Protein AF-A0A7S0YYY5-F1 (afdb_monomer)

Foldseek 3Di:
DDDQFDQPDWAQDFDQLADKDKDKDAQADDPFWKKKWKFFPVCVPRHDQQAPVQALGIWIATLQGFIDRRNHGPDDGDPQRHDDHGKMWMWIHHNQWIWIGIPPGDIDDTDHSPPCNVTGMIITMTGD

Radius of gyration: 13.26 Å; Cα contacts (8 Å, |Δi|>4): 317; chains: 1; bounding box: 29×36×31 Å

Structure (mmCIF, N/CA/C/O backbone):
data_AF-A0A7S0YYY5-F1
#
_entry.id   AF-A0A7S0YYY5-F1
#
loop_
_atom_site.group_PDB
_atom_site.id
_atom_site.type_symbol
_atom_site.label_atom_id
_atom_site.label_alt_id
_atom_site.label_comp_id
_atom_site.label_asym_id
_atom_site.label_entity_id
_atom_site.label_seq_id
_atom_site.pdbx_PDB_ins_code
_atom_site.Cartn_x
_atom_site.Cartn_y
_atom_site.Cartn_z
_atom_site.occupancy
_atom_site.B_iso_or_equiv
_atom_site.auth_seq_id
_atom_site.auth_comp_id
_atom_site.auth_asym_id
_atom_site.auth_atom_id
_atom_site.pdbx_PDB_model_num
ATOM 1 N N . ASP A 1 1 ? 13.782 -21.907 6.924 1.00 41.94 1 ASP A N 1
ATOM 2 C CA . ASP A 1 1 ? 12.779 -21.917 8.007 1.00 41.94 1 ASP A CA 1
ATOM 3 C C . ASP A 1 1 ? 12.020 -20.608 8.054 1.00 41.94 1 ASP A C 1
ATOM 5 O O . ASP A 1 1 ? 12.591 -19.577 8.388 1.00 41.94 1 ASP A O 1
ATOM 9 N N . GLY A 1 2 ? 10.755 -20.595 7.648 1.00 46.50 2 GLY A N 1
ATOM 10 C CA . GLY A 1 2 ? 9.966 -19.371 7.737 1.00 46.50 2 GLY A CA 1
ATOM 11 C C . GLY A 1 2 ? 8.558 -19.559 7.211 1.00 46.50 2 GLY A C 1
ATOM 12 O O . GLY A 1 2 ? 8.376 -19.960 6.069 1.00 46.50 2 GLY A O 1
ATOM 13 N N . VAL A 1 3 ? 7.573 -19.266 8.057 1.00 43.31 3 VAL A N 1
ATOM 14 C CA . VAL A 1 3 ? 6.149 -19.277 7.714 1.00 43.31 3 VAL A CA 1
ATOM 15 C C . VAL A 1 3 ? 5.922 -18.434 6.454 1.00 43.31 3 VAL A C 1
ATOM 17 O O . VAL A 1 3 ? 6.237 -17.242 6.417 1.00 43.31 3 VAL A O 1
ATOM 20 N N . HIS A 1 4 ? 5.407 -19.077 5.406 1.00 51.72 4 HIS A N 1
ATOM 21 C CA . HIS A 1 4 ? 5.059 -18.448 4.137 1.00 51.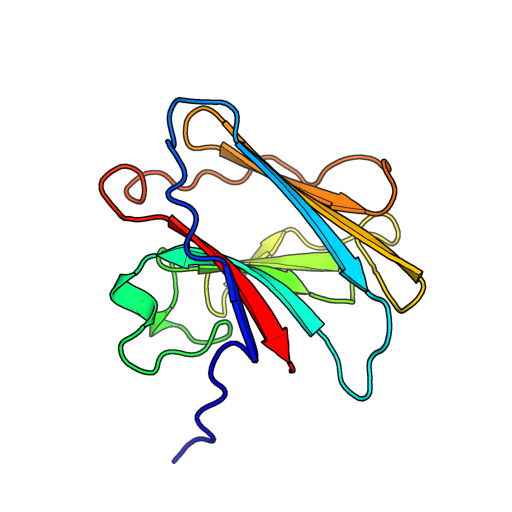72 4 HIS A CA 1
ATOM 22 C C . HIS A 1 4 ? 3.694 -17.772 4.281 1.00 51.72 4 HIS A C 1
ATOM 24 O O . HIS A 1 4 ? 2.658 -18.410 4.101 1.00 51.72 4 HIS A O 1
ATOM 30 N N . ILE A 1 5 ? 3.679 -16.489 4.640 1.00 53.69 5 ILE A N 1
ATOM 31 C CA . ILE A 1 5 ? 2.439 -15.711 4.663 1.00 53.69 5 ILE A CA 1
ATOM 32 C C . ILE A 1 5 ? 2.243 -15.104 3.278 1.00 53.69 5 ILE A C 1
ATOM 34 O O . ILE A 1 5 ? 2.868 -14.108 2.917 1.00 53.69 5 ILE A O 1
ATOM 38 N N . TYR A 1 6 ? 1.391 -15.746 2.487 1.00 57.59 6 TYR A N 1
ATOM 39 C CA . TYR A 1 6 ? 0.906 -15.177 1.238 1.00 57.59 6 TYR A CA 1
ATOM 40 C C . TYR A 1 6 ? -0.042 -14.008 1.548 1.00 57.59 6 TYR A C 1
ATOM 42 O O . TYR A 1 6 ? -0.766 -14.066 2.547 1.00 57.59 6 TYR A O 1
ATOM 50 N N . PRO A 1 7 ? -0.086 -12.956 0.710 1.00 61.75 7 PRO A N 1
ATOM 51 C CA . PRO A 1 7 ? -1.135 -11.950 0.808 1.00 61.75 7 PRO A CA 1
ATOM 52 C C . PRO A 1 7 ? -2.501 -12.639 0.805 1.00 61.75 7 PRO A C 1
ATOM 54 O O . PRO A 1 7 ? -2.822 -13.424 -0.086 1.00 61.75 7 PRO A O 1
ATOM 57 N N . THR A 1 8 ? -3.287 -12.369 1.843 1.00 67.38 8 THR A N 1
ATOM 58 C CA . THR A 1 8 ? -4.570 -13.030 2.105 1.00 67.38 8 THR A CA 1
ATOM 59 C C . THR A 1 8 ? -5.632 -12.609 1.091 1.00 67.38 8 THR A C 1
ATOM 61 O O . THR A 1 8 ? -6.561 -13.366 0.824 1.00 67.38 8 THR A O 1
ATOM 64 N N . ALA A 1 9 ? -5.464 -11.439 0.467 1.00 70.00 9 ALA A N 1
ATOM 65 C CA . ALA A 1 9 ? -6.229 -11.029 -0.701 1.00 70.00 9 ALA A CA 1
ATOM 66 C C . ALA A 1 9 ? -5.347 -10.237 -1.677 1.00 70.00 9 ALA A C 1
ATOM 68 O O . ALA A 1 9 ? -4.609 -9.331 -1.286 1.00 70.00 9 ALA A O 1
ATOM 69 N N . VAL A 1 10 ? -5.442 -10.561 -2.967 1.00 68.00 10 VAL A N 1
ATOM 70 C CA . VAL A 1 10 ? -4.765 -9.829 -4.046 1.00 68.00 10 VAL A CA 1
ATOM 71 C C . VAL A 1 10 ? -5.798 -9.450 -5.087 1.00 68.00 10 VAL A C 1
ATOM 73 O O . VAL A 1 10 ? -6.447 -10.317 -5.672 1.00 68.00 10 VAL A O 1
ATOM 76 N N . LEU A 1 11 ? -5.905 -8.156 -5.361 1.00 67.88 11 LEU A N 1
ATOM 77 C CA . LEU A 1 11 ? -6.708 -7.654 -6.459 1.00 67.88 11 LEU A CA 1
ATOM 78 C C . LEU A 1 11 ? -5.800 -7.469 -7.675 1.00 67.88 11 LEU A C 1
ATOM 80 O O . LEU A 1 11 ? -4.936 -6.594 -7.715 1.00 67.88 11 LEU A O 1
ATOM 84 N N . ARG A 1 12 ? -5.994 -8.317 -8.689 1.00 67.12 12 ARG A N 1
ATOM 85 C CA . ARG A 1 12 ? -5.178 -8.341 -9.914 1.00 67.12 12 ARG A CA 1
ATOM 86 C C . ARG A 1 12 ? -5.640 -7.314 -10.952 1.00 67.12 12 ARG A C 1
ATOM 88 O O . ARG A 1 12 ? -5.740 -7.641 -12.136 1.00 67.12 12 ARG A O 1
ATOM 95 N N . LEU A 1 13 ? -5.923 -6.089 -10.520 1.00 63.09 13 LEU A N 1
ATOM 96 C CA . LEU A 1 13 ? -6.175 -4.995 -11.452 1.00 63.09 13 LEU A CA 1
ATOM 97 C C . LEU A 1 13 ? -4.828 -4.457 -11.943 1.00 63.09 13 LEU A C 1
ATOM 99 O O . LEU A 1 13 ? -3.993 -4.118 -11.104 1.00 63.09 13 LEU A O 1
ATOM 103 N N . PRO A 1 14 ? -4.575 -4.436 -13.263 1.00 66.56 14 PRO A N 1
ATOM 104 C CA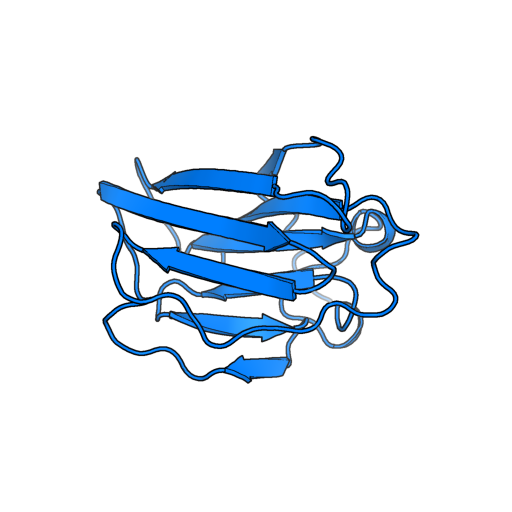 . PRO A 1 14 ? -3.382 -3.797 -13.789 1.00 66.56 14 PRO A CA 1
ATOM 105 C C . PRO A 1 14 ? -3.440 -2.307 -13.453 1.00 66.56 14 PRO A C 1
ATOM 107 O O . PRO A 1 14 ? -4.416 -1.639 -13.786 1.00 66.56 14 PRO A O 1
ATOM 110 N N . ALA A 1 15 ? -2.411 -1.811 -12.774 1.00 74.31 15 ALA A N 1
ATOM 111 C CA . ALA A 1 15 ? -2.198 -0.381 -12.648 1.00 74.31 15 ALA A CA 1
ATOM 112 C C . ALA A 1 15 ? -1.451 0.132 -13.879 1.00 74.31 15 ALA A C 1
ATOM 114 O O . ALA A 1 15 ? -0.460 -0.482 -14.280 1.00 74.31 15 ALA A O 1
ATOM 115 N N . ASP A 1 16 ? -1.885 1.258 -14.437 1.00 79.25 16 ASP A N 1
ATOM 116 C CA . ASP A 1 16 ? -1.058 2.017 -15.374 1.00 79.25 16 ASP A CA 1
ATOM 117 C C . ASP A 1 16 ? -0.237 3.033 -14.567 1.00 79.25 16 ASP A C 1
ATOM 119 O O . ASP A 1 16 ? -0.806 4.012 -14.090 1.00 79.25 16 ASP A O 1
ATOM 123 N N . PRO A 1 17 ? 1.080 2.845 -14.390 1.00 74.19 17 PRO A N 1
ATOM 124 C CA . PRO A 1 17 ? 1.905 3.729 -13.565 1.00 74.19 17 PRO A CA 1
ATOM 125 C C . PRO A 1 17 ? 1.926 5.186 -14.050 1.00 74.19 17 PRO A C 1
ATOM 127 O O . PRO A 1 17 ? 2.277 6.068 -13.267 1.00 74.19 17 PRO A O 1
ATOM 130 N N . ASN A 1 18 ? 1.530 5.456 -15.297 1.00 79.75 18 ASN A N 1
ATOM 131 C CA . ASN A 1 18 ? 1.447 6.804 -15.858 1.00 79.75 18 ASN A CA 1
ATOM 13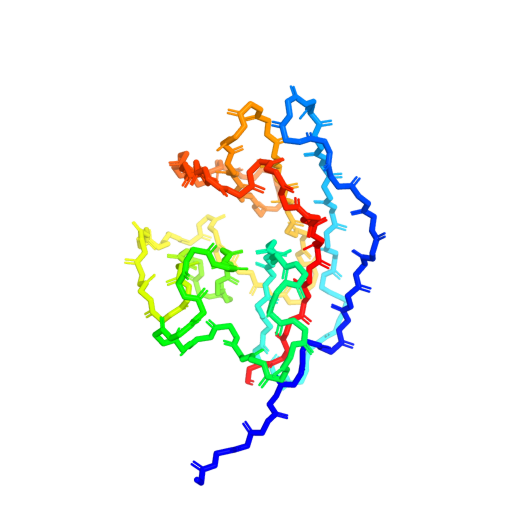2 C C . ASN A 1 18 ? 0.064 7.446 -15.684 1.00 79.75 18 ASN A C 1
ATOM 134 O O . ASN A 1 18 ? -0.053 8.672 -15.762 1.00 79.75 18 ASN A O 1
ATOM 138 N N . ALA A 1 19 ? -0.969 6.645 -15.426 1.00 85.56 19 ALA A N 1
ATOM 139 C CA . ALA A 1 19 ? -2.320 7.114 -15.154 1.00 85.56 19 ALA A CA 1
ATOM 140 C C . ALA A 1 19 ? -2.560 7.305 -13.652 1.00 85.56 19 ALA A C 1
ATOM 142 O O . ALA A 1 19 ? -1.810 6.822 -12.803 1.00 85.56 19 ALA A O 1
ATOM 143 N N . LEU A 1 20 ? -3.651 7.998 -13.321 1.00 90.31 20 LEU A N 1
ATOM 144 C CA . LEU A 1 20 ? -4.168 8.005 -11.960 1.00 90.31 20 LEU A CA 1
ATOM 145 C C . LEU A 1 20 ? -4.878 6.676 -11.695 1.00 90.31 20 LEU A C 1
ATOM 147 O O . LEU A 1 20 ? -5.892 6.372 -12.321 1.00 90.31 20 LEU A O 1
ATOM 151 N N . ASN A 1 21 ? -4.371 5.924 -10.729 1.00 91.12 21 ASN A N 1
ATOM 152 C CA . ASN A 1 21 ? -5.019 4.737 -10.197 1.00 91.12 21 ASN A CA 1
ATOM 153 C C . ASN A 1 21 ? -5.323 4.979 -8.726 1.00 91.12 21 ASN A C 1
ATOM 155 O O . ASN A 1 21 ? -4.461 5.443 -7.979 1.00 91.12 21 ASN A O 1
ATOM 159 N N . GLU A 1 22 ? -6.531 4.627 -8.307 1.00 92.62 22 GLU A N 1
ATOM 160 C CA . GLU A 1 22 ? -6.952 4.731 -6.918 1.00 92.62 22 GLU A CA 1
ATOM 161 C C . GLU A 1 22 ? -7.654 3.441 -6.505 1.00 92.62 22 GLU A C 1
ATOM 163 O O . GLU A 1 22 ? -8.573 2.968 -7.179 1.00 92.62 22 GLU A O 1
ATOM 168 N N . TRP A 1 23 ? -7.240 2.887 -5.369 1.00 93.38 23 TRP A N 1
ATOM 169 C CA . TRP A 1 23 ? -7.914 1.765 -4.730 1.00 93.38 23 TRP A CA 1
ATOM 170 C C . TRP A 1 23 ? -8.319 2.133 -3.314 1.00 93.38 23 TRP A C 1
ATOM 172 O O . TRP A 1 23 ? -7.564 2.774 -2.590 1.00 93.38 23 TRP A O 1
ATOM 182 N N . ARG A 1 24 ? -9.502 1.673 -2.902 1.00 94.06 24 ARG A N 1
ATOM 183 C CA . ARG A 1 24 ? -10.034 1.883 -1.554 1.00 94.06 24 ARG A CA 1
ATOM 184 C C . ARG A 1 24 ? -10.241 0.538 -0.878 1.00 94.06 24 ARG A C 1
ATOM 186 O O . ARG A 1 24 ? -10.982 -0.305 -1.380 1.00 94.06 24 ARG A O 1
ATOM 193 N N . VAL A 1 25 ? -9.593 0.346 0.263 1.00 93.31 25 VAL A N 1
ATOM 194 C CA . VAL A 1 25 ? -9.645 -0.877 1.065 1.00 93.31 25 VAL A CA 1
ATOM 195 C C . VAL A 1 25 ? -10.324 -0.558 2.386 1.00 93.31 25 VAL A C 1
ATOM 197 O O . VAL A 1 25 ? -9.758 0.127 3.231 1.00 93.31 25 VAL A O 1
ATOM 200 N N . LYS A 1 26 ? -11.546 -1.064 2.574 1.00 93.88 26 LYS A N 1
ATOM 201 C CA . LYS A 1 26 ? -12.267 -0.948 3.845 1.00 93.88 26 LYS A CA 1
ATOM 202 C C . LYS A 1 26 ? -11.931 -2.127 4.750 1.00 93.88 26 LYS A C 1
ATOM 204 O O . LYS A 1 26 ? -12.155 -3.279 4.376 1.00 93.88 26 LYS A O 1
ATOM 209 N N . VAL A 1 27 ? -11.470 -1.850 5.964 1.00 91.50 27 VAL A N 1
ATOM 210 C CA . VAL A 1 27 ? -11.205 -2.886 6.967 1.00 91.50 27 VAL A CA 1
ATOM 211 C C . VAL A 1 27 ? -12.501 -3.197 7.709 1.00 91.50 27 VAL A C 1
ATOM 213 O O . VAL A 1 27 ? -12.882 -2.521 8.658 1.00 91.50 27 VAL A O 1
ATOM 216 N N . VAL A 1 28 ? -13.220 -4.227 7.268 1.00 89.94 28 VAL A N 1
ATOM 217 C CA . VAL A 1 28 ? -14.528 -4.585 7.853 1.00 89.94 28 VAL A CA 1
ATOM 218 C C . VAL A 1 28 ? -14.383 -5.391 9.146 1.00 89.94 28 VAL A C 1
ATOM 220 O O . VAL A 1 28 ? -15.183 -5.249 10.066 1.00 89.94 28 VAL A O 1
ATOM 223 N N . LYS A 1 29 ? -13.364 -6.247 9.225 1.00 84.81 29 LYS A N 1
ATOM 224 C CA . LYS A 1 29 ? -13.064 -7.092 10.385 1.00 84.81 29 LYS A CA 1
ATOM 225 C C . LYS A 1 29 ? -11.587 -7.468 10.349 1.00 84.81 29 LYS A C 1
ATOM 227 O O . LYS A 1 29 ? -11.059 -7.723 9.270 1.00 84.81 29 LYS A O 1
ATOM 232 N N . ARG A 1 30 ? -10.937 -7.554 11.512 1.00 78.56 30 ARG A N 1
ATOM 233 C CA . ARG A 1 30 ? -9.572 -8.085 11.635 1.00 78.56 30 ARG A CA 1
ATOM 234 C C . ARG A 1 30 ? -9.436 -8.928 12.901 1.00 78.56 30 ARG A C 1
ATOM 236 O O . ARG A 1 30 ? -9.922 -8.522 13.951 1.00 78.56 30 ARG A O 1
ATOM 243 N N . GLN A 1 31 ? -8.807 -10.094 12.787 1.00 78.00 31 GLN A N 1
ATOM 244 C CA . GLN A 1 31 ? -8.348 -10.889 13.940 1.00 78.00 31 GLN A CA 1
ATOM 245 C C . GLN A 1 31 ? -6.851 -10.692 14.202 1.00 78.00 31 GLN A C 1
ATOM 247 O O . GLN A 1 31 ? -6.417 -10.779 15.344 1.00 78.00 31 GLN A O 1
ATOM 252 N N . HIS A 1 32 ? -6.092 -10.366 13.154 1.00 81.62 32 HIS A N 1
ATOM 253 C CA . HIS A 1 32 ? -4.669 -10.044 13.214 1.00 81.62 32 HIS A CA 1
ATOM 254 C C . HIS A 1 32 ? -4.413 -8.665 12.600 1.00 81.62 32 HIS A C 1
ATOM 256 O O . HIS A 1 32 ? -5.329 -8.032 12.061 1.00 81.62 32 HIS A O 1
ATOM 262 N N . ALA A 1 33 ? -3.174 -8.192 12.704 1.00 84.62 33 ALA A N 1
ATOM 263 C CA . ALA A 1 33 ? -2.737 -6.984 12.024 1.00 84.62 33 ALA A CA 1
ATOM 264 C C . ALA A 1 33 ? -2.848 -7.157 10.496 1.00 84.62 33 ALA A C 1
ATOM 266 O O . ALA A 1 33 ? -2.767 -8.267 9.974 1.00 84.62 33 ALA A O 1
ATOM 267 N N . VAL A 1 34 ? -3.086 -6.058 9.778 1.00 88.00 34 VAL A N 1
ATOM 268 C CA . VAL A 1 34 ? -3.288 -6.059 8.323 1.00 88.00 34 VAL A CA 1
ATOM 269 C C . VAL A 1 34 ? -2.373 -5.027 7.689 1.00 88.00 34 VAL A C 1
ATOM 271 O O . VAL A 1 34 ? -2.357 -3.879 8.108 1.00 88.00 34 VAL A O 1
ATOM 274 N N . ALA A 1 35 ? -1.654 -5.426 6.653 1.00 90.31 35 ALA A N 1
ATOM 275 C CA . ALA A 1 35 ? -0.910 -4.547 5.771 1.00 90.31 35 ALA A CA 1
ATOM 276 C C . ALA A 1 35 ? -1.678 -4.330 4.465 1.00 90.31 35 ALA A C 1
ATOM 278 O O . ALA A 1 35 ? -2.240 -5.279 3.913 1.00 90.31 35 ALA A O 1
ATOM 279 N N . VAL A 1 36 ? -1.653 -3.106 3.941 1.00 92.88 36 VAL A N 1
ATOM 280 C CA . VAL A 1 36 ? -2.246 -2.755 2.638 1.00 92.88 36 VAL A CA 1
ATOM 281 C C . VAL A 1 36 ? -1.162 -2.150 1.756 1.00 92.88 36 VAL A C 1
ATOM 283 O O . VAL A 1 36 ? -0.436 -1.269 2.203 1.00 92.88 36 VAL A O 1
ATOM 286 N N . GLY A 1 37 ? -1.025 -2.601 0.511 1.00 92.69 37 GLY A N 1
ATOM 287 C CA . GLY A 1 37 ? 0.051 -2.119 -0.350 1.00 92.69 37 GLY A CA 1
ATOM 288 C C . GLY A 1 37 ? -0.098 -2.438 -1.829 1.00 92.69 37 GLY A C 1
ATOM 289 O O . GLY A 1 37 ? -1.052 -3.088 -2.261 1.00 92.69 37 GLY A O 1
ATOM 290 N N . LEU A 1 38 ? 0.887 -1.991 -2.604 1.00 91.25 38 LEU A N 1
ATOM 291 C CA . LEU A 1 38 ? 1.089 -2.379 -3.996 1.00 91.25 38 LEU A CA 1
ATOM 292 C C . LEU A 1 38 ? 2.275 -3.324 -4.097 1.00 91.25 38 LEU A C 1
ATOM 294 O O . LEU A 1 38 ? 3.335 -3.057 -3.536 1.00 91.25 38 LEU A O 1
ATOM 298 N N . LYS A 1 39 ? 2.115 -4.396 -4.869 1.00 88.88 39 LYS A N 1
ATOM 299 C CA . LYS A 1 39 ? 3.197 -5.325 -5.192 1.00 88.88 39 LYS A CA 1
ATOM 300 C C . LYS A 1 39 ? 3.366 -5.516 -6.691 1.00 88.88 39 LYS A C 1
ATOM 302 O O . LYS A 1 39 ? 2.396 -5.486 -7.451 1.00 88.88 39 LYS A O 1
ATOM 307 N N . CYS A 1 40 ? 4.593 -5.822 -7.080 1.00 87.31 40 CYS A N 1
ATOM 308 C CA . CYS A 1 40 ? 4.951 -6.334 -8.392 1.00 87.31 40 CYS A CA 1
ATOM 309 C C . CYS A 1 40 ? 4.592 -7.827 -8.509 1.00 87.31 40 CYS A C 1
ATOM 311 O O . CYS A 1 40 ? 4.678 -8.576 -7.533 1.00 87.31 40 CYS A O 1
ATOM 313 N N . SER A 1 41 ? 4.267 -8.298 -9.715 1.00 81.44 41 SER A N 1
ATOM 314 C CA . SER A 1 41 ? 4.007 -9.723 -9.991 1.00 81.44 41 SER A CA 1
ATOM 315 C C . SER A 1 41 ? 5.188 -10.646 -9.663 1.00 81.44 41 SER A C 1
ATOM 317 O O . SER A 1 41 ? 4.994 -11.812 -9.347 1.00 81.44 41 SER A O 1
ATOM 319 N N . GLN A 1 42 ? 6.422 -10.138 -9.676 1.00 80.12 42 GLN A N 1
ATOM 320 C CA . GLN A 1 42 ? 7.624 -10.885 -9.286 1.00 80.12 42 GLN A CA 1
ATOM 321 C C . GLN A 1 42 ? 7.604 -11.316 -7.809 1.00 80.12 42 GLN A C 1
ATOM 323 O O . GLN A 1 42 ? 8.319 -12.242 -7.427 1.00 80.12 42 GLN A O 1
ATOM 328 N N . LEU A 1 43 ? 6.782 -10.669 -6.975 1.00 79.06 43 LEU A N 1
ATOM 329 C CA . LEU A 1 43 ? 6.584 -11.063 -5.583 1.00 79.06 43 LEU A CA 1
ATOM 330 C C . LEU A 1 43 ? 5.739 -12.348 -5.449 1.00 79.06 43 LEU A C 1
ATOM 332 O O . LEU A 1 43 ? 5.823 -13.021 -4.423 1.00 79.06 43 LEU A O 1
ATOM 336 N N . ASP A 1 44 ? 4.978 -12.738 -6.483 1.00 73.00 44 ASP A N 1
ATOM 337 C CA . ASP A 1 44 ? 4.075 -13.905 -6.449 1.00 73.00 44 ASP A CA 1
ATOM 338 C C . ASP A 1 44 ? 4.810 -15.252 -6.316 1.00 73.00 44 ASP A C 1
ATOM 340 O O . ASP A 1 44 ? 4.191 -16.267 -6.005 1.00 73.00 44 ASP A O 1
ATOM 344 N N . ALA A 1 45 ? 6.139 -15.267 -6.457 1.00 65.62 45 ALA A N 1
ATOM 345 C CA . ALA A 1 45 ? 7.002 -16.433 -6.255 1.00 65.62 45 ALA A CA 1
ATOM 346 C C . ALA A 1 45 ? 7.226 -16.800 -4.764 1.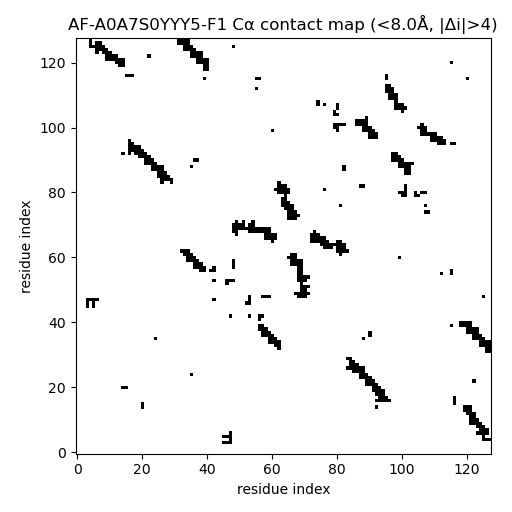00 65.62 45 ALA A C 1
ATOM 348 O O . ALA A 1 45 ? 8.325 -17.197 -4.379 1.00 65.62 45 ALA A O 1
ATOM 349 N N . GLY A 1 46 ? 6.210 -16.637 -3.906 1.00 60.88 46 GLY A N 1
ATOM 350 C CA . GLY A 1 46 ? 6.255 -17.018 -2.486 1.00 60.88 46 GLY A CA 1
ATOM 351 C C . GLY A 1 46 ? 6.962 -16.027 -1.553 1.00 60.88 46 GLY A C 1
ATOM 352 O O . GLY A 1 46 ? 7.445 -16.426 -0.490 1.00 60.88 46 GLY A O 1
ATOM 353 N N . ARG A 1 47 ? 7.054 -14.743 -1.934 1.00 65.56 47 ARG A N 1
ATOM 354 C CA . ARG A 1 47 ? 7.711 -13.698 -1.130 1.00 65.56 47 ARG A CA 1
ATOM 355 C C . ARG A 1 47 ? 6.705 -12.945 -0.246 1.00 65.56 47 ARG A C 1
ATOM 357 O O . ARG A 1 47 ? 5.583 -12.671 -0.656 1.00 65.56 47 ARG A O 1
ATOM 364 N N . VAL A 1 48 ? 7.139 -12.602 0.969 1.00 76.81 48 VAL A N 1
ATOM 365 C CA . VAL A 1 48 ? 6.356 -11.894 2.005 1.00 76.81 48 VAL A CA 1
ATOM 366 C C . VAL A 1 48 ? 6.706 -10.406 1.981 1.00 76.81 48 VAL A C 1
ATOM 368 O O . VAL A 1 48 ? 7.858 -10.074 1.697 1.00 76.81 48 VAL A O 1
ATOM 371 N N . PHE A 1 49 ? 5.765 -9.517 2.312 1.00 85.81 49 PHE A N 1
ATOM 372 C CA . PHE A 1 49 ? 5.982 -8.064 2.287 1.00 85.81 49 PHE A CA 1
ATOM 373 C C . PHE A 1 49 ? 7.232 -7.633 3.071 1.00 85.81 49 PHE A C 1
ATOM 375 O O . PHE A 1 49 ? 8.134 -7.033 2.505 1.00 85.81 49 PHE A O 1
ATOM 382 N N . GLY A 1 50 ? 7.343 -8.022 4.343 1.00 84.69 50 GLY A N 1
ATOM 383 C CA . GLY A 1 50 ? 8.395 -7.571 5.265 1.00 84.69 50 GLY A CA 1
ATOM 384 C C . GLY A 1 50 ? 9.756 -8.267 5.144 1.00 84.69 50 GLY A C 1
ATOM 385 O O . GLY A 1 50 ? 10.352 -8.601 6.166 1.00 84.69 50 GLY A O 1
ATOM 386 N N . ARG A 1 51 ? 10.248 -8.564 3.934 1.00 87.06 51 ARG A N 1
ATOM 387 C CA . ARG A 1 51 ? 11.564 -9.208 3.729 1.00 87.06 51 ARG A CA 1
ATOM 388 C C . ARG A 1 51 ? 12.478 -8.355 2.855 1.00 87.06 51 ARG A C 1
ATOM 390 O O . ARG A 1 51 ? 12.021 -7.721 1.911 1.00 87.06 51 ARG A O 1
ATOM 397 N N . MET A 1 52 ? 13.787 -8.430 3.104 1.00 89.00 52 MET A N 1
ATOM 398 C CA . MET A 1 52 ? 14.806 -7.719 2.317 1.00 89.00 52 MET A CA 1
ATOM 399 C C . MET A 1 52 ? 14.719 -8.019 0.813 1.00 89.00 52 MET A C 1
ATOM 401 O O . MET A 1 52 ? 14.815 -7.110 -0.002 1.00 89.00 52 MET A O 1
ATOM 405 N N . GLN A 1 53 ? 14.466 -9.274 0.429 1.00 87.19 53 GLN A N 1
ATOM 406 C CA . GLN A 1 53 ? 14.303 -9.673 -0.980 1.00 87.19 53 GLN A CA 1
ATOM 407 C C . GLN A 1 53 ? 13.021 -9.152 -1.654 1.00 87.19 53 GLN A C 1
ATOM 409 O O . GLN A 1 53 ? 12.802 -9.416 -2.838 1.00 87.19 53 GLN A O 1
ATOM 414 N N . SER A 1 54 ? 12.146 -8.500 -0.892 1.00 89.12 54 SER A N 1
ATOM 415 C CA . SER A 1 54 ? 10.899 -7.904 -1.370 1.00 89.12 54 SER A CA 1
ATOM 416 C C . SER A 1 54 ? 11.035 -6.399 -1.606 1.00 89.12 54 SER A C 1
ATOM 418 O O . SER A 1 54 ? 10.095 -5.789 -2.105 1.00 89.12 54 SER A O 1
ATOM 420 N N . ARG A 1 55 ? 12.193 -5.803 -1.288 1.00 90.62 55 ARG A N 1
ATOM 421 C CA . ARG A 1 55 ? 12.490 -4.406 -1.626 1.00 90.62 55 ARG A CA 1
ATOM 422 C C . ARG A 1 55 ? 12.352 -4.175 -3.127 1.00 90.62 55 ARG A C 1
ATOM 424 O O . ARG A 1 55 ? 12.681 -5.059 -3.918 1.00 90.62 55 ARG A O 1
ATOM 431 N N . GLU A 1 56 ? 11.833 -3.014 -3.498 1.00 90.69 56 GLU A N 1
ATOM 432 C CA . GLU A 1 56 ? 11.489 -2.597 -4.862 1.00 90.69 56 GLU A CA 1
ATOM 433 C C . GLU A 1 56 ? 10.479 -3.518 -5.571 1.00 90.69 56 GLU A C 1
ATOM 435 O O . GLU A 1 56 ? 10.247 -3.411 -6.781 1.00 90.69 56 GLU A O 1
ATOM 440 N N . LEU A 1 57 ? 9.876 -4.452 -4.832 1.00 89.56 57 LEU A N 1
ATOM 441 C CA . LEU A 1 57 ? 8.830 -5.351 -5.303 1.00 89.56 57 LEU A CA 1
ATOM 442 C C . LEU A 1 57 ? 7.517 -5.132 -4.555 1.00 89.56 57 LEU A C 1
ATOM 444 O O . LEU A 1 57 ? 6.485 -5.604 -5.035 1.00 89.56 57 LEU A O 1
ATOM 448 N N . VAL A 1 58 ? 7.531 -4.447 -3.409 1.00 90.56 58 VAL A N 1
ATOM 449 C CA . VAL A 1 58 ? 6.335 -4.155 -2.620 1.00 90.56 58 VAL A CA 1
ATOM 450 C C . VAL A 1 58 ? 6.487 -2.900 -1.783 1.00 90.56 58 VAL A C 1
ATOM 452 O O . VAL A 1 58 ? 7.468 -2.743 -1.064 1.00 90.56 58 VAL A O 1
ATOM 455 N N . TRP A 1 59 ? 5.445 -2.077 -1.800 1.00 93.69 59 TRP A N 1
ATOM 456 C CA . TRP A 1 59 ? 5.311 -0.901 -0.954 1.00 93.69 59 TRP A CA 1
ATOM 457 C C . TRP A 1 59 ? 4.009 -1.010 -0.183 1.00 93.69 59 TRP A C 1
ATOM 459 O O . TRP A 1 59 ? 2.950 -1.206 -0.783 1.00 93.69 59 TRP A O 1
ATOM 469 N N . TRP A 1 60 ? 4.078 -0.933 1.140 1.00 94.00 60 TRP A N 1
ATOM 470 C CA . TRP A 1 60 ? 2.946 -1.264 1.996 1.00 94.00 60 TRP A CA 1
ATOM 471 C C . TRP A 1 60 ? 2.880 -0.394 3.245 1.00 94.00 60 TRP A C 1
ATOM 473 O O . TRP A 1 60 ? 3.901 0.026 3.785 1.00 94.00 60 TRP A O 1
ATOM 483 N N . LEU A 1 61 ? 1.652 -0.148 3.688 1.00 95.75 61 LEU A N 1
ATOM 484 C CA . LEU A 1 61 ? 1.300 0.568 4.902 1.00 95.75 61 LEU A CA 1
ATOM 485 C C . LEU A 1 61 ? 1.021 -0.437 6.029 1.00 95.75 61 LEU A C 1
ATOM 487 O O . LEU A 1 61 ? 0.227 -1.369 5.850 1.00 95.75 61 LEU A O 1
ATOM 491 N N . THR A 1 62 ? 1.670 -0.255 7.178 1.00 94.06 62 THR A N 1
ATOM 492 C CA . THR A 1 62 ? 1.411 -1.019 8.409 1.00 94.06 62 THR A CA 1
ATOM 493 C C . THR A 1 62 ? 0.170 -0.472 9.133 1.00 94.06 62 THR A C 1
ATOM 495 O O . THR A 1 62 ? -0.164 0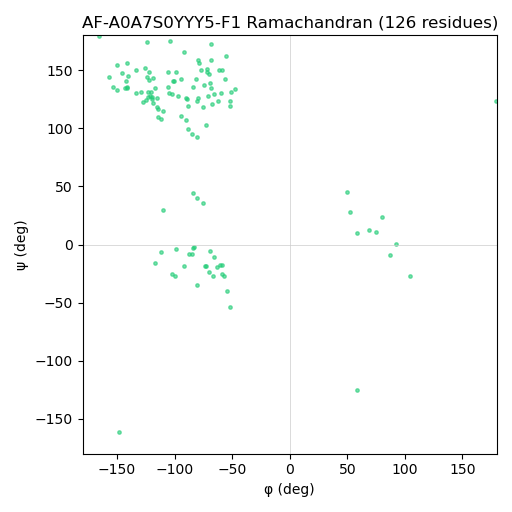.699 8.953 1.00 94.06 62 THR A O 1
ATOM 498 N N . PRO A 1 63 ? -0.492 -1.249 10.016 1.00 92.50 63 PRO A N 1
ATOM 499 C CA . PRO A 1 63 ? -1.598 -0.735 10.836 1.00 92.50 63 PRO A CA 1
ATOM 500 C C . PRO A 1 63 ? -1.229 0.471 11.704 1.00 92.50 63 PRO A C 1
ATOM 502 O O . PRO A 1 63 ? -2.098 1.271 12.040 1.00 92.50 63 PRO A O 1
ATOM 505 N N . ASP A 1 64 ? 0.046 0.584 12.076 1.00 93.19 64 ASP A N 1
ATOM 506 C CA . ASP A 1 64 ? 0.569 1.674 12.902 1.00 93.19 64 ASP A CA 1
ATOM 507 C C . ASP A 1 64 ? 0.904 2.926 12.067 1.00 93.19 64 ASP A C 1
ATOM 509 O O . ASP A 1 64 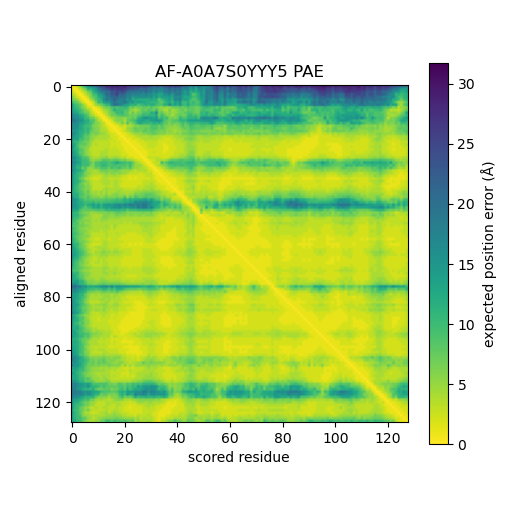? 1.305 3.950 12.614 1.00 93.19 64 ASP A O 1
ATOM 513 N N . GLY A 1 65 ? 0.724 2.851 10.742 1.00 94.62 65 GLY A N 1
ATOM 514 C CA . GLY A 1 65 ? 0.899 3.946 9.791 1.00 94.62 65 GLY A CA 1
ATOM 515 C C . GLY A 1 65 ? 2.287 4.046 9.161 1.00 94.62 65 GLY A C 1
ATOM 516 O O . GLY A 1 65 ? 2.523 4.948 8.358 1.00 94.62 65 GLY A O 1
ATOM 517 N N . ASP A 1 66 ? 3.216 3.149 9.497 1.00 95.38 66 ASP A N 1
ATOM 518 C CA . ASP A 1 66 ? 4.540 3.123 8.871 1.00 95.38 66 ASP A CA 1
ATOM 519 C C . ASP A 1 66 ? 4.422 2.681 7.406 1.00 95.38 66 ASP A C 1
ATOM 521 O O . ASP A 1 66 ? 3.692 1.743 7.079 1.00 95.38 66 ASP A O 1
ATOM 525 N N . VAL A 1 67 ? 5.180 3.331 6.522 1.00 96.19 67 VAL A N 1
ATOM 526 C CA . VAL A 1 67 ? 5.286 2.928 5.117 1.00 96.19 67 VAL A CA 1
ATOM 527 C C . VAL A 1 67 ? 6.601 2.195 4.908 1.00 96.19 67 VAL A C 1
ATOM 529 O O . VAL A 1 67 ? 7.680 2.696 5.250 1.00 96.19 67 VAL A O 1
ATOM 532 N N . CYS A 1 68 ? 6.511 1.026 4.290 1.00 94.94 68 CYS A N 1
ATOM 533 C CA . CYS A 1 68 ? 7.617 0.109 4.091 1.00 94.94 68 CYS A CA 1
ATOM 534 C C . CYS A 1 68 ? 7.806 -0.237 2.612 1.00 94.94 68 CYS A C 1
ATOM 536 O O . CYS A 1 68 ? 6.837 -0.407 1.877 1.00 94.94 68 CYS 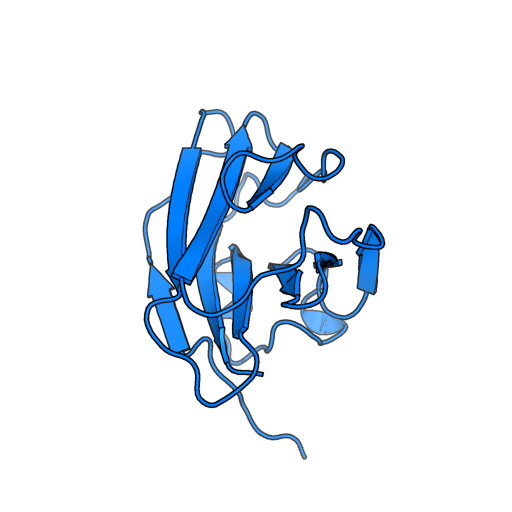A O 1
ATOM 538 N N . ASP A 1 69 ? 9.065 -0.392 2.212 1.00 93.88 69 ASP A N 1
ATOM 539 C CA . ASP A 1 69 ? 9.511 -1.028 0.975 1.00 93.88 69 ASP A CA 1
ATOM 540 C C . ASP A 1 69 ? 10.230 -2.335 1.339 1.00 93.88 69 ASP A C 1
ATOM 542 O O . ASP A 1 69 ? 11.311 -2.323 1.935 1.00 93.88 69 ASP A O 1
ATOM 546 N N . GLY A 1 70 ? 9.611 -3.480 1.059 1.00 91.75 70 GLY A N 1
ATOM 547 C CA . GLY A 1 70 ? 10.075 -4.746 1.622 1.00 91.75 70 GLY A CA 1
ATOM 548 C C . GLY A 1 70 ? 10.086 -4.720 3.164 1.00 91.75 70 GLY A C 1
ATOM 549 O O . GLY A 1 70 ? 9.082 -4.410 3.805 1.00 91.75 70 GLY A O 1
ATOM 550 N N . ASP A 1 71 ? 11.236 -5.021 3.773 1.00 91.88 71 ASP A N 1
ATOM 551 C CA . ASP A 1 71 ? 11.503 -4.876 5.219 1.00 91.88 71 ASP A CA 1
ATOM 552 C C . ASP A 1 71 ? 11.952 -3.461 5.638 1.00 91.88 71 ASP A C 1
ATOM 554 O O . ASP A 1 71 ? 12.101 -3.182 6.828 1.00 91.88 71 ASP A O 1
ATOM 558 N N . ARG A 1 72 ? 12.224 -2.569 4.681 1.00 94.56 72 ARG A N 1
ATOM 559 C CA . ARG A 1 72 ? 12.776 -1.245 4.955 1.00 94.56 72 ARG A CA 1
ATOM 560 C C . ARG A 1 72 ? 11.646 -0.261 5.198 1.00 94.56 72 ARG A C 1
ATOM 562 O O . ARG A 1 72 ? 10.888 0.051 4.287 1.00 94.56 72 ARG A O 1
ATOM 569 N N . ARG A 1 73 ? 11.601 0.342 6.384 1.00 95.56 73 ARG A N 1
ATOM 570 C CA . ARG A 1 73 ? 10.753 1.517 6.609 1.00 95.56 73 ARG A CA 1
ATOM 571 C C . ARG A 1 73 ? 11.282 2.707 5.807 1.00 95.56 73 ARG A C 1
ATOM 573 O O . ARG A 1 73 ? 12.426 3.122 6.002 1.00 95.56 73 ARG A O 1
ATOM 580 N N . VAL A 1 74 ? 10.450 3.252 4.926 1.00 95.31 74 VAL A N 1
ATOM 581 C CA . VAL A 1 74 ? 10.768 4.421 4.087 1.00 95.31 74 VAL A CA 1
ATOM 582 C C . VAL A 1 74 ? 10.126 5.700 4.613 1.00 95.31 74 VAL A C 1
ATOM 584 O O . VAL A 1 74 ? 10.674 6.779 4.416 1.00 95.31 74 VAL A O 1
ATOM 587 N N . GLN A 1 75 ? 9.027 5.580 5.358 1.00 94.25 75 GLN A N 1
ATOM 588 C CA . GLN A 1 75 ? 8.404 6.689 6.068 1.00 94.25 75 GLN A CA 1
ATOM 589 C C . GLN A 1 75 ? 7.907 6.211 7.429 1.00 94.25 75 GLN A C 1
ATOM 591 O O . GLN A 1 75 ? 7.300 5.145 7.537 1.00 94.25 75 GLN A O 1
ATOM 596 N N . LYS A 1 76 ? 8.160 7.013 8.467 1.00 92.12 76 LYS A N 1
ATOM 597 C CA . LYS A 1 76 ? 7.529 6.815 9.770 1.00 92.12 76 LYS A CA 1
ATOM 598 C C . LYS A 1 76 ? 6.115 7.392 9.732 1.00 92.12 76 LYS A C 1
ATOM 600 O O . LYS A 1 76 ? 5.949 8.555 9.368 1.00 92.12 76 LYS A O 1
ATOM 605 N N . GLY A 1 77 ? 5.137 6.577 10.097 1.00 79.31 77 GLY A N 1
ATOM 606 C CA . GLY A 1 77 ? 3.739 6.965 10.185 1.00 79.31 77 GLY A CA 1
ATOM 607 C C . GLY A 1 77 ? 3.441 7.885 11.356 1.00 79.31 77 GLY A C 1
ATOM 608 O O . GLY A 1 77 ? 4.094 7.820 12.401 1.00 79.31 77 GLY A O 1
ATOM 609 N N . GLY A 1 78 ? 2.425 8.725 11.174 1.00 83.19 78 GLY A N 1
ATOM 610 C CA . GLY A 1 78 ? 1.715 9.410 12.248 1.00 83.19 78 GLY A CA 1
ATOM 611 C C . GLY A 1 78 ? 0.355 8.759 12.509 1.00 83.19 78 GLY A C 1
ATOM 612 O O . GLY A 1 78 ? -0.086 7.890 11.758 1.00 83.19 78 GLY A O 1
ATOM 613 N N . ALA A 1 79 ? -0.349 9.229 13.542 1.00 87.31 79 ALA A N 1
ATOM 614 C CA . ALA A 1 79 ? -1.711 8.780 13.856 1.00 87.31 79 ALA A CA 1
ATOM 615 C C . ALA A 1 79 ? -2.717 9.005 12.705 1.00 87.31 79 ALA A C 1
ATOM 617 O O . ALA A 1 79 ? -3.780 8.402 12.688 1.00 87.31 79 ALA A O 1
ATOM 618 N N . GLU A 1 80 ? -2.382 9.860 11.738 1.00 92.81 80 GLU A N 1
ATOM 619 C CA . GLU A 1 80 ? -3.169 10.100 10.522 1.00 92.81 80 GLU A CA 1
ATOM 620 C C . GLU A 1 80 ? -3.118 8.958 9.495 1.00 92.81 80 GLU A C 1
ATOM 622 O O . GLU A 1 80 ? -3.975 8.883 8.618 1.00 92.81 80 GLU A O 1
ATOM 627 N N . LEU A 1 81 ? -2.118 8.079 9.598 1.00 94.50 81 LEU A N 1
ATOM 628 C CA . LEU A 1 81 ? -1.921 6.938 8.705 1.00 94.50 81 LEU A CA 1
ATOM 629 C C . LEU A 1 81 ? -2.143 5.596 9.406 1.00 94.50 81 LEU A C 1
ATOM 631 O O . LEU A 1 81 ? -2.121 4.560 8.742 1.00 94.50 81 LEU A O 1
ATOM 635 N N . SER A 1 82 ? -2.349 5.592 10.724 1.00 94.56 82 SER A N 1
ATOM 636 C CA . SER A 1 82 ? -2.730 4.376 11.432 1.00 94.56 82 SER A CA 1
ATOM 637 C C . SER A 1 82 ? -4.174 4.001 11.104 1.00 94.56 82 SER A C 1
ATOM 639 O O . SER A 1 82 ? -5.013 4.857 10.820 1.00 94.56 82 SER A O 1
ATOM 641 N N . PHE A 1 83 ? -4.469 2.702 11.102 1.00 95.19 83 PHE A N 1
ATOM 642 C CA . PHE A 1 83 ? -5.794 2.216 10.736 1.00 95.19 83 PHE A CA 1
ATOM 643 C C . PHE A 1 83 ? -6.186 0.917 11.447 1.00 95.19 83 PHE A C 1
ATOM 645 O O . PHE A 1 83 ? -5.372 0.074 11.854 1.00 95.19 83 PHE A O 1
ATOM 652 N N . GLY A 1 84 ? -7.493 0.732 11.579 1.00 94.00 84 GLY A N 1
ATOM 653 C CA . GLY A 1 84 ? -8.130 -0.408 12.208 1.00 94.00 84 GLY A CA 1
ATOM 654 C C . GLY A 1 84 ? -9.478 -0.752 11.597 1.00 94.00 84 GLY A C 1
ATOM 655 O O . GLY A 1 84 ? -9.775 -0.430 10.453 1.00 94.00 84 GLY A O 1
ATOM 656 N N . VAL A 1 85 ? -10.276 -1.508 12.351 1.00 93.88 85 VAL A N 1
ATOM 657 C CA . VAL A 1 85 ? -11.611 -1.923 11.904 1.00 93.88 85 VAL A CA 1
ATOM 658 C C . VAL A 1 85 ? -12.508 -0.697 11.783 1.00 93.88 85 VAL A C 1
ATOM 660 O O . VAL A 1 85 ? -12.623 0.073 12.728 1.00 93.88 85 VAL A O 1
ATOM 663 N N . GLY A 1 86 ? -13.173 -0.561 10.640 1.00 94.44 86 GLY A N 1
ATOM 664 C CA . GLY A 1 86 ? -14.017 0.580 10.290 1.00 94.44 86 GLY A CA 1
ATOM 665 C C . GLY A 1 86 ? -13.358 1.530 9.293 1.00 94.44 86 GLY A C 1
ATOM 666 O O . GLY A 1 86 ? -14.074 2.139 8.497 1.00 94.44 86 GLY A O 1
ATOM 667 N N . ASP A 1 87 ? -1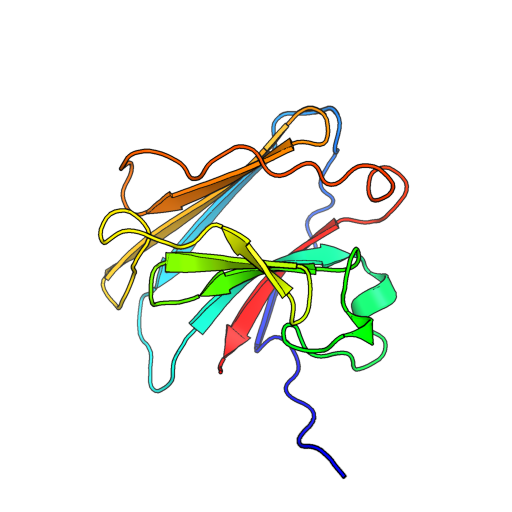2.025 1.579 9.274 1.00 96.25 87 ASP A N 1
ATOM 668 C CA . ASP A 1 87 ? -11.272 2.542 8.477 1.00 96.25 87 ASP A CA 1
ATOM 669 C C . ASP A 1 87 ? -11.175 2.149 7.001 1.00 96.25 87 ASP A C 1
ATOM 671 O O . ASP A 1 87 ? -11.280 0.976 6.612 1.00 96.25 87 ASP A O 1
ATOM 675 N N . VAL A 1 88 ? -10.959 3.165 6.169 1.00 96.62 88 VAL A N 1
ATOM 676 C CA . VAL A 1 88 ? -10.710 3.030 4.736 1.00 96.62 88 VAL A CA 1
ATOM 677 C C . VAL A 1 88 ? -9.298 3.500 4.428 1.00 96.62 88 VAL A C 1
ATOM 679 O O . VAL A 1 88 ? -8.990 4.681 4.574 1.00 96.62 88 VAL A O 1
ATOM 682 N N . VAL A 1 89 ? -8.468 2.580 3.943 1.00 96.62 89 VAL A N 1
ATOM 683 C CA . VAL A 1 89 ? -7.145 2.884 3.393 1.00 96.62 89 VAL A CA 1
ATOM 684 C C . VAL A 1 89 ? -7.293 3.150 1.901 1.00 96.62 89 VAL A C 1
ATOM 686 O O . VAL A 1 89 ? -7.840 2.323 1.168 1.00 96.62 89 VAL A O 1
ATOM 689 N N . VAL A 1 90 ? -6.805 4.294 1.442 1.00 96.31 90 VAL A N 1
ATOM 690 C CA . VAL A 1 90 ? -6.741 4.658 0.028 1.00 96.31 90 VAL A CA 1
ATOM 691 C C . VAL A 1 90 ? -5.302 4.527 -0.444 1.00 96.31 90 VAL A C 1
ATOM 693 O O . VAL A 1 90 ? -4.378 5.017 0.202 1.00 96.31 90 VAL A O 1
ATOM 696 N N . VAL A 1 91 ? -5.120 3.842 -1.568 1.00 95.50 91 VAL A N 1
ATOM 697 C CA . VAL A 1 91 ? -3.833 3.654 -2.235 1.00 95.50 91 VAL A CA 1
ATOM 698 C C . VAL A 1 91 ? -3.913 4.361 -3.578 1.00 95.50 91 VAL A C 1
ATOM 700 O O . VAL A 1 91 ? -4.737 3.985 -4.413 1.00 95.50 91 VAL A O 1
ATOM 703 N N . THR A 1 92 ? -3.067 5.364 -3.790 1.00 94.56 92 THR A N 1
ATOM 704 C CA . THR A 1 92 ? -3.074 6.173 -5.013 1.00 94.56 92 THR A CA 1
ATOM 705 C C . THR A 1 92 ? -1.738 6.048 -5.723 1.00 94.56 92 THR A C 1
ATOM 707 O O . THR A 1 92 ? -0.697 6.294 -5.122 1.00 94.56 92 THR A O 1
ATOM 710 N N . LEU A 1 93 ? -1.762 5.692 -7.006 1.00 92.44 93 LEU A N 1
ATOM 711 C CA . LEU A 1 93 ? -0.589 5.660 -7.875 1.00 92.44 93 LEU A CA 1
ATOM 712 C C . LEU A 1 93 ? -0.797 6.621 -9.040 1.00 92.44 93 LEU A C 1
ATOM 714 O O . LEU A 1 93 ? -1.782 6.503 -9.766 1.00 92.44 93 LEU A O 1
ATOM 718 N N . THR A 1 94 ? 0.138 7.544 -9.236 1.00 91.31 94 THR A N 1
ATOM 719 C CA . THR A 1 94 ? 0.142 8.445 -10.390 1.00 91.31 94 THR A CA 1
ATOM 720 C C . THR A 1 94 ? 1.566 8.826 -10.759 1.00 91.31 94 THR A C 1
ATOM 722 O O . THR A 1 94 ? 2.357 9.181 -9.887 1.00 91.31 94 THR A O 1
ATOM 725 N N . ARG A 1 95 ? 1.905 8.743 -12.049 1.00 89.44 95 ARG A N 1
ATOM 726 C CA . ARG A 1 95 ? 3.225 9.116 -12.594 1.00 89.44 95 ARG A CA 1
ATOM 727 C C . ARG A 1 95 ? 4.400 8.485 -11.830 1.00 89.44 95 ARG A C 1
ATOM 729 O O . ARG A 1 95 ? 5.340 9.180 -11.455 1.00 89.44 95 ARG A O 1
ATOM 736 N N . GLY A 1 96 ? 4.301 7.191 -11.526 1.00 88.75 96 GLY A N 1
ATOM 737 C CA . GLY A 1 96 ? 5.333 6.459 -10.780 1.00 88.75 96 GLY A CA 1
ATOM 738 C C . GLY A 1 96 ? 5.468 6.858 -9.302 1.00 88.75 96 GLY A C 1
ATOM 739 O O . GLY A 1 96 ? 6.437 6.467 -8.649 1.00 88.75 96 GLY A O 1
ATOM 740 N N . VAL A 1 97 ? 4.511 7.616 -8.756 1.00 92.38 97 VAL A N 1
ATOM 741 C CA . VAL A 1 97 ? 4.486 8.043 -7.353 1.00 92.38 97 VAL A CA 1
ATOM 742 C C . VAL A 1 97 ? 3.293 7.434 -6.630 1.00 92.38 97 VAL A C 1
ATOM 744 O O . VAL A 1 97 ? 2.145 7.571 -7.060 1.00 92.38 97 VAL A O 1
ATOM 747 N N . LEU A 1 98 ? 3.584 6.770 -5.518 1.00 94.12 98 LEU A N 1
ATOM 748 C CA . LEU A 1 98 ? 2.622 6.131 -4.637 1.00 94.12 98 LEU A CA 1
ATOM 749 C C . LEU A 1 98 ? 2.338 7.002 -3.408 1.00 94.12 98 LEU A C 1
ATOM 751 O O . LEU A 1 98 ? 3.251 7.590 -2.825 1.00 94.12 98 LEU A O 1
ATOM 755 N N . PHE A 1 99 ? 1.072 7.022 -3.001 1.00 95.25 99 PHE A N 1
ATOM 756 C CA . PHE A 1 99 ? 0.578 7.652 -1.783 1.00 95.25 99 PHE A CA 1
ATOM 757 C C . PHE A 1 99 ? -0.372 6.711 -1.048 1.00 95.25 99 PHE A C 1
ATOM 759 O O . PHE A 1 99 ? -1.110 5.939 -1.670 1.00 95.25 99 PHE A O 1
ATOM 766 N N . PHE A 1 100 ? -0.397 6.844 0.272 1.00 96.94 100 PHE A N 1
ATOM 767 C CA . PHE A 1 100 ? -1.397 6.230 1.134 1.00 96.94 100 PHE A CA 1
ATOM 768 C C . PHE A 1 100 ? -2.167 7.309 1.884 1.00 96.94 100 PHE A C 1
ATOM 770 O O . PHE A 1 100 ? -1.572 8.290 2.315 1.00 96.94 100 PHE A O 1
ATOM 777 N N . SER A 1 101 ? -3.463 7.127 2.094 1.00 97.00 101 SER A N 1
ATOM 778 C CA . SER A 1 101 ? -4.223 7.926 3.059 1.00 97.00 101 SER A CA 1
ATOM 779 C C . SER A 1 101 ? -5.236 7.060 3.794 1.00 97.00 101 SER A C 1
ATOM 781 O O . SER A 1 101 ? -5.644 6.007 3.303 1.00 97.00 101 SER A O 1
ATOM 783 N N . VAL A 1 102 ? -5.637 7.492 4.987 1.00 97.31 102 VAL A N 1
ATOM 784 C CA . VAL A 1 102 ? -6.642 6.801 5.798 1.00 97.31 102 VAL A CA 1
ATOM 785 C C . VAL A 1 102 ? -7.795 7.756 6.059 1.00 97.31 102 VAL A C 1
ATOM 787 O O . VAL A 1 102 ? -7.582 8.889 6.476 1.00 97.31 102 VAL A O 1
ATOM 790 N N . ASN A 1 103 ? -9.027 7.326 5.773 1.00 96.06 103 ASN A N 1
ATOM 791 C CA . ASN A 1 103 ? -10.257 8.094 6.017 1.00 96.06 103 ASN A CA 1
ATOM 792 C C . ASN A 1 103 ? -10.263 9.526 5.433 1.00 96.06 103 ASN A C 1
ATOM 794 O O . ASN A 1 103 ? -10.944 10.407 5.951 1.00 96.06 103 ASN A O 1
ATOM 798 N N . GLY A 1 104 ? -9.513 9.769 4.353 1.00 90.69 104 GLY A N 1
ATOM 799 C CA . GLY A 1 104 ? -9.397 11.097 3.739 1.00 90.69 104 GLY A CA 1
ATOM 800 C C . GLY A 1 104 ? -8.513 12.086 4.509 1.00 90.69 104 GLY A C 1
ATOM 801 O O . GLY A 1 104 ? -8.518 13.270 4.177 1.00 90.69 104 GLY A O 1
ATOM 802 N N . LEU A 1 105 ? -7.760 11.623 5.513 1.00 92.69 105 LEU A N 1
ATOM 803 C CA . LEU A 1 105 ? -6.721 12.410 6.177 1.00 92.69 105 LEU A CA 1
ATOM 804 C C . LEU A 1 105 ? -5.529 12.668 5.241 1.00 92.69 105 LEU A C 1
ATOM 806 O O . LEU A 1 105 ? -5.469 12.148 4.121 1.00 92.69 105 LEU A O 1
ATOM 810 N N . ALA A 1 106 ? -4.592 13.501 5.704 1.00 88.88 106 ALA A N 1
ATOM 811 C CA . ALA A 1 106 ? -3.411 13.887 4.940 1.00 88.88 106 ALA A CA 1
ATOM 812 C C . ALA A 1 106 ? -2.685 12.647 4.381 1.00 88.88 106 ALA A C 1
ATOM 814 O O . ALA A 1 106 ? -2.463 11.683 5.121 1.00 88.88 106 ALA A O 1
ATOM 815 N N . PRO A 1 107 ? -2.340 12.640 3.081 1.00 90.94 107 PRO A N 1
ATOM 816 C CA . PRO A 1 107 ? -1.649 11.509 2.497 1.00 90.94 107 PRO A CA 1
ATOM 817 C C . PRO A 1 107 ? -0.230 11.396 3.055 1.00 90.94 107 PRO A C 1
ATOM 819 O O . PRO A 1 107 ? 0.370 12.371 3.513 1.00 90.94 107 PRO A O 1
ATOM 822 N N . SER A 1 108 ? 0.329 10.197 2.947 1.00 94.56 108 SER A N 1
ATOM 823 C CA . SER A 1 108 ? 1.744 9.945 3.159 1.00 94.56 108 SER A CA 1
ATOM 824 C C . SER A 1 108 ? 2.598 10.845 2.262 1.00 94.56 108 SER A C 1
ATOM 826 O O . SER A 1 108 ? 2.146 11.356 1.231 1.00 94.56 108 SER A O 1
ATOM 828 N N . SER A 1 109 ? 3.874 10.982 2.611 1.00 94.50 109 SER A N 1
ATOM 829 C CA . SER A 1 109 ? 4.838 11.587 1.701 1.00 94.50 109 SER A CA 1
ATOM 830 C C . SER A 1 109 ? 4.889 10.778 0.396 1.00 94.50 109 SER A C 1
ATOM 832 O O . SER A 1 109 ? 4.643 9.566 0.416 1.00 94.50 109 SER A O 1
ATOM 834 N N . PRO A 1 110 ? 5.199 11.424 -0.741 1.00 93.69 110 PRO A N 1
ATOM 835 C CA . PRO A 1 110 ? 5.312 10.742 -2.024 1.00 93.69 110 PRO A CA 1
ATOM 836 C C . PRO A 1 110 ? 6.390 9.655 -1.980 1.00 93.69 110 PRO A C 1
ATOM 838 O O . PRO A 1 110 ? 7.528 9.915 -1.584 1.00 93.69 110 PRO A O 1
ATOM 841 N N . ILE A 1 111 ? 6.046 8.452 -2.441 1.00 93.19 111 ILE A N 1
ATOM 842 C CA . ILE A 1 111 ? 6.971 7.321 -2.552 1.00 93.19 111 ILE A CA 1
ATOM 843 C C . ILE A 1 111 ? 7.234 7.071 -4.033 1.00 93.19 111 ILE A C 1
ATOM 845 O O . ILE A 1 111 ? 6.328 6.696 -4.776 1.00 93.19 111 ILE A O 1
ATOM 849 N N . SER A 1 112 ? 8.475 7.273 -4.471 1.00 90.88 112 SER A N 1
ATOM 850 C CA . SER A 1 112 ? 8.870 6.908 -5.831 1.00 90.88 112 SER A CA 1
ATOM 851 C C . SER A 1 112 ? 8.936 5.391 -5.960 1.00 90.88 112 SER A C 1
ATOM 853 O O . SER A 1 112 ? 9.622 4.732 -5.178 1.00 90.88 112 SER A O 1
ATOM 855 N N . ILE A 1 113 ? 8.250 4.850 -6.964 1.00 86.44 113 ILE A N 1
ATOM 856 C CA . ILE A 1 113 ? 8.328 3.434 -7.340 1.00 86.44 113 ILE A CA 1
ATOM 857 C C . ILE A 1 113 ? 9.051 3.253 -8.683 1.00 86.44 113 ILE A C 1
ATOM 859 O O . ILE A 1 113 ? 8.768 2.321 -9.441 1.00 86.44 113 ILE A O 1
ATOM 863 N N . ALA A 1 114 ? 9.980 4.166 -8.993 1.00 74.75 114 ALA A N 1
ATOM 864 C CA . ALA A 1 114 ? 10.777 4.148 -10.215 1.00 74.75 114 ALA A CA 1
ATOM 865 C C . ALA A 1 114 ? 11.378 2.753 -10.478 1.00 74.75 114 ALA A C 1
ATOM 867 O O . ALA A 1 114 ? 11.901 2.096 -9.581 1.00 74.75 114 ALA A O 1
ATOM 868 N N . GLY A 1 115 ? 11.271 2.279 -11.722 1.00 71.19 115 GLY A N 1
ATOM 869 C CA . GLY A 1 115 ? 11.701 0.929 -12.114 1.00 71.19 115 GLY A CA 1
ATOM 870 C C . GLY A 1 115 ? 10.647 -0.171 -11.922 1.00 71.19 115 GLY A C 1
ATOM 871 O O . GLY A 1 115 ? 10.827 -1.278 -12.440 1.00 71.19 115 GLY A O 1
ATOM 872 N N . ALA A 1 116 ? 9.524 0.122 -11.257 1.00 67.50 116 ALA A N 1
ATOM 873 C CA . ALA A 1 116 ? 8.348 -0.749 -11.220 1.00 67.50 116 ALA A CA 1
ATOM 874 C C . ALA A 1 116 ? 7.376 -0.517 -12.388 1.00 67.50 116 ALA A C 1
ATOM 876 O O . ALA A 1 116 ? 6.450 -1.299 -12.576 1.00 67.50 116 ALA A O 1
ATOM 877 N N . GLU A 1 117 ? 7.593 0.525 -13.191 1.00 65.62 117 GLU A N 1
ATOM 878 C CA . GLU A 1 117 ? 6.660 0.986 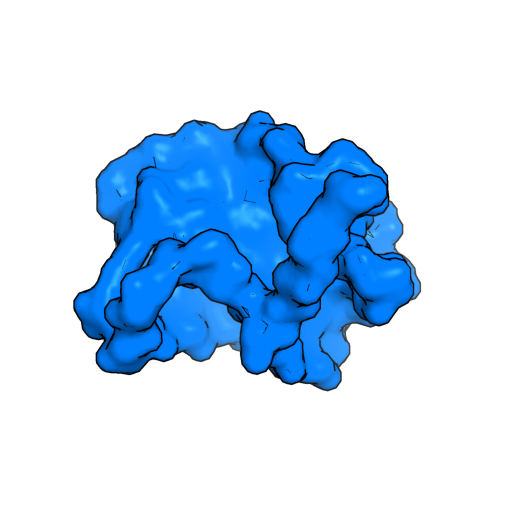-14.229 1.00 65.62 117 GLU A CA 1
ATOM 879 C C . GLU A 1 117 ? 6.476 -0.009 -15.384 1.00 65.62 117 GLU A C 1
ATOM 881 O O . GLU A 1 117 ? 5.427 -0.084 -16.014 1.00 65.62 117 GLU A O 1
ATOM 886 N N . THR A 1 118 ? 7.488 -0.832 -15.645 1.00 63.91 118 THR A N 1
ATOM 887 C CA . THR A 1 118 ? 7.423 -1.911 -16.642 1.00 63.91 118 THR A CA 1
ATOM 888 C C . THR A 1 118 ? 6.793 -3.187 -16.084 1.00 63.91 118 THR A C 1
ATOM 890 O O . THR A 1 118 ? 6.653 -4.182 -16.797 1.00 63.91 118 THR A O 1
ATOM 893 N N . ARG A 1 119 ? 6.449 -3.202 -14.791 1.00 75.25 119 ARG A N 1
ATOM 894 C CA . ARG A 1 119 ? 6.006 -4.387 -14.058 1.00 75.25 119 ARG A CA 1
ATOM 895 C C . ARG A 1 119 ? 4.504 -4.312 -13.830 1.00 75.25 119 ARG A C 1
ATOM 897 O O . ARG A 1 119 ? 3.928 -3.248 -13.624 1.00 75.25 119 ARG A O 1
ATOM 904 N N . ARG A 1 120 ? 3.854 -5.476 -13.803 1.00 81.12 120 ARG A N 1
ATOM 905 C CA . ARG A 1 120 ? 2.436 -5.550 -13.454 1.00 81.12 120 ARG A CA 1
ATOM 906 C C . ARG A 1 120 ? 2.280 -5.312 -11.954 1.00 81.12 120 ARG A C 1
ATOM 908 O O . ARG A 1 120 ? 2.560 -6.202 -11.147 1.00 81.12 120 ARG A O 1
ATOM 915 N N . LEU A 1 121 ? 1.846 -4.108 -11.602 1.00 86.25 121 LEU A N 1
ATOM 916 C CA . LEU A 1 121 ? 1.501 -3.727 -10.238 1.00 86.25 121 LEU A CA 1
ATOM 917 C C . LEU A 1 121 ? 0.092 -4.209 -9.890 1.00 86.25 121 LEU A C 1
ATOM 919 O O . LEU A 1 121 ? -0.805 -4.214 -10.732 1.00 86.25 121 LEU A O 1
ATOM 923 N N . THR A 1 122 ? -0.081 -4.638 -8.643 1.00 87.62 122 THR A N 1
ATOM 924 C CA . THR A 1 122 ? -1.353 -5.132 -8.105 1.00 87.62 122 THR A CA 1
ATOM 925 C C . THR A 1 122 ? -1.533 -4.673 -6.669 1.00 87.62 122 THR A C 1
ATOM 927 O O . THR A 1 122 ? -0.578 -4.694 -5.890 1.00 87.62 122 THR A O 1
ATOM 930 N N . LEU A 1 123 ? -2.761 -4.306 -6.311 1.00 89.50 123 LEU A N 1
ATOM 931 C CA . LEU A 1 123 ? -3.140 -4.078 -4.923 1.00 89.50 123 LEU A CA 1
ATOM 932 C C . LEU A 1 123 ? -3.136 -5.407 -4.167 1.00 89.50 123 LEU A C 1
ATOM 934 O O . LEU A 1 123 ? -3.678 -6.414 -4.635 1.00 89.50 123 LEU A O 1
ATOM 938 N N . ALA A 1 124 ? -2.548 -5.404 -2.980 1.00 88.81 124 ALA A N 1
ATOM 939 C CA . ALA A 1 124 ? -2.470 -6.573 -2.130 1.00 88.81 124 ALA A CA 1
ATOM 940 C C . ALA A 1 124 ? -2.677 -6.210 -0.657 1.00 88.81 124 ALA A C 1
ATOM 942 O O . ALA A 1 124 ? -2.267 -5.151 -0.182 1.00 88.81 124 ALA A O 1
ATOM 943 N N . VAL A 1 125 ? -3.331 -7.127 0.051 1.00 87.62 125 VAL A N 1
ATOM 944 C CA . VAL A 1 125 ? -3.603 -7.050 1.483 1.00 87.62 125 VAL A CA 1
ATOM 945 C C . VAL A 1 125 ? -3.014 -8.296 2.133 1.00 87.62 125 VAL A C 1
ATOM 947 O O . VAL A 1 125 ? -3.299 -9.418 1.704 1.00 87.62 125 VAL A O 1
ATOM 950 N N . GLN A 1 126 ? -2.183 -8.108 3.155 1.00 85.75 126 GLN A N 1
ATOM 951 C CA . GLN A 1 126 ? -1.511 -9.195 3.864 1.00 85.75 126 GLN A CA 1
ATOM 952 C C . GLN A 1 126 ? -1.900 -9.173 5.342 1.00 85.75 126 GLN A C 1
ATOM 954 O O . GLN A 1 126 ? -1.828 -8.130 5.984 1.00 85.75 126 GLN A O 1
ATOM 959 N N . MET A 1 127 ? -2.296 -10.320 5.888 1.00 82.62 127 MET A N 1
ATOM 960 C CA . MET A 1 127 ? -2.399 -10.495 7.339 1.00 82.62 127 MET A CA 1
ATOM 961 C C . MET A 1 127 ? -0.982 -10.623 7.921 1.00 82.62 127 MET A C 1
ATOM 963 O O . MET A 1 127 ? -0.138 -11.278 7.310 1.00 82.62 127 MET A O 1
ATOM 967 N N . LEU A 1 128 ? -0.700 -9.972 9.048 1.00 75.19 128 LEU A N 1
ATOM 968 C CA . LEU A 1 128 ? 0.606 -9.987 9.722 1.00 75.19 128 LEU A CA 1
ATOM 969 C C . LEU A 1 128 ? 0.584 -10.883 10.960 1.00 75.19 128 LEU A C 1
ATOM 971 O O . LEU A 1 128 ? -0.445 -10.863 11.676 1.00 75.19 128 LEU A O 1
#

Solvent-accessible surface area (backbone atoms only — not comparable to full-atom values): 6994 Å² total; per-residue (Å²): 141,74,90,79,57,61,60,75,43,70,49,85,54,77,56,56,39,74,39,86,40,78,46,79,48,70,33,81,73,72,96,57,52,50,33,46,31,43,30,32,60,81,37,73,81,76,55,42,63,72,30,73,91,24,43,90,30,27,41,34,36,38,40,70,16,33,31,26,36,13,53,44,76,76,42,86,42,48,84,53,42,32,57,54,72,75,35,37,42,36,42,36,37,40,69,40,31,37,35,43,26,26,75,84,40,72,59,50,75,81,38,78,45,80,89,41,68,90,42,58,35,23,46,35,31,29,69,97

Organism: NCBI:txid464990

InterPro domains:
  IPR043136 B30.2/SPRY domain superfamily [G3DSA:2.60.120.920] (18-127)

Mean predicted aligned error: 5.55 Å

pLDDT: mean 84.88, std 12.37, range [41.94, 97.31]

Sequence (128 aa):
DGVHIYPTAVLRLPADPNALNEWRVKVVKRQHAVAVGLKCSQLDAGRVFGRMQSRELVWWLTPDGDVCDGDRRVQKGGAELSFGVGDVVVVTLTRGVLFFSVNGLAPSSPISIAGAETRRLTLAVQML

Nearest PDB structures (foldseek):
  7ccb-assembly1_B  TM=7.379E-01  e=3.582E-04  Homo sapiens
  2yro-assembly1_A  TM=5.734E-01  e=9.129E-04  Homo sapiens
  6n44-assembly3_C  TM=4.848E-01  e=2.202E-03  Ovis aries
  6n44-assembly4_F  TM=4.335E-01  e=5.311E-03  Ovis aries
  6fof-assembly1_D  TM=4.597E-01  e=7.389E-03  Homo sapiens

Secondary structure (DSSP, 8-state):
-------SEEE-PPP-TTS-EEEEEE----SS-EEEEEEEGGGGTT--TTSGGGTTTEEEE-TTS-EEETTEEEE---TTT---TT-EEEEEEETTEEEEEETTPPPPPPEE-TT-TTS-EEEEEEE-